Protein AF-A0AAN8F4Z7-F1 (afdb_monomer_lite)

Organism: Trichostrongylus colubriformis (NCBI:txid6319)

Secondary structure (DSSP, 8-state):
---HHHHHHHHHHHHGGGG--EETTEEPHHHHHHHHHHHHHHHHS--TTHHHHHHHHTTHHHHHTT-HHHHHHHHHHHHHHHHHHGGG--HHHHHHHHHHHHHHHHHTT-HHHHHHHHHHHHT-

Structure (mmCIF, N/CA/C/O backbone):
data_AF-A0AAN8F4Z7-F1
#
_entry.id   AF-A0AAN8F4Z7-F1
#
loop_
_atom_site.group_PDB
_atom_site.id
_atom_site.type_symbol
_atom_site.label_atom_id
_atom_site.label_alt_id
_atom_site.label_comp_id
_atom_site.label_asym_id
_atom_site.label_entity_id
_atom_site.label_seq_id
_atom_site.pdbx_PDB_ins_code
_atom_site.Cartn_x
_atom_site.Cartn_y
_atom_site.Cartn_z
_atom_site.occupancy
_atom_site.B_iso_or_equiv
_atom_site.auth_seq_id
_atom_site.auth_comp_id
_atom_site.auth_asym_id
_atom_site.auth_atom_id
_atom_site.pdbx_PDB_model_num
ATOM 1 N N . MET A 1 1 ? -4.106 15.638 26.401 1.00 36.09 1 MET A N 1
ATOM 2 C CA . MET A 1 1 ? -5.431 16.279 26.232 1.00 36.09 1 MET A CA 1
ATOM 3 C C . MET A 1 1 ? -5.769 16.314 24.749 1.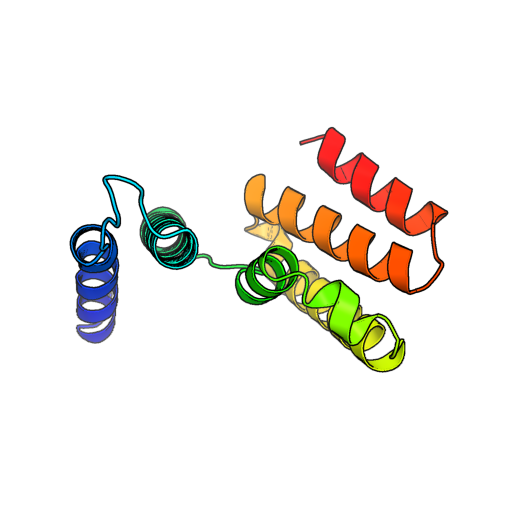00 36.09 1 MET A C 1
ATOM 5 O O . MET A 1 1 ? -5.044 16.948 23.995 1.00 36.09 1 MET A O 1
ATOM 9 N N . PHE A 1 2 ? -6.798 15.584 24.311 1.00 42.59 2 PHE A N 1
ATOM 10 C CA . PHE A 1 2 ? -7.246 15.587 22.911 1.00 42.59 2 PHE A CA 1
ATOM 11 C C . PHE A 1 2 ? -8.169 16.792 22.657 1.00 42.59 2 PHE A C 1
ATOM 13 O O . PHE A 1 2 ? -9.075 17.052 23.445 1.00 42.59 2 PHE A O 1
ATOM 20 N N . THR A 1 3 ? -7.923 17.547 21.583 1.00 55.78 3 THR A N 1
ATOM 21 C CA . THR A 1 3 ? -8.639 18.793 21.243 1.00 55.78 3 THR A CA 1
ATOM 22 C C . THR A 1 3 ? -10.014 18.530 20.610 1.00 55.78 3 THR A C 1
ATOM 24 O O . THR A 1 3 ? -10.237 17.475 20.017 1.00 55.78 3 THR A O 1
ATOM 27 N N . SER A 1 4 ? -10.924 19.516 20.652 1.00 57.62 4 SER A N 1
ATOM 28 C CA . SER A 1 4 ? -12.248 19.488 19.984 1.00 57.62 4 SER A CA 1
ATOM 29 C C . SER A 1 4 ? -12.180 19.077 18.495 1.00 57.62 4 SER A C 1
ATOM 31 O O . SER A 1 4 ? -13.005 18.310 18.000 1.00 57.62 4 SER A O 1
ATOM 33 N N . SER A 1 5 ? -11.112 19.471 17.791 1.00 63.47 5 SER A N 1
ATOM 34 C CA . SER A 1 5 ? -10.854 19.086 16.392 1.00 63.47 5 SER A CA 1
ATOM 35 C C . SER A 1 5 ? -10.634 17.573 16.198 1.00 63.47 5 SER A C 1
ATOM 37 O O . SER A 1 5 ? -11.051 17.003 15.187 1.00 63.47 5 SER A O 1
ATOM 39 N N . SER A 1 6 ? -10.039 16.889 17.183 1.00 60.25 6 SER A N 1
ATOM 40 C CA . SER A 1 6 ? -9.820 15.434 17.127 1.00 60.25 6 SER A CA 1
ATOM 41 C C . SER A 1 6 ? -11.137 14.659 17.232 1.00 60.25 6 SER A C 1
ATOM 43 O O . SER A 1 6 ? -11.326 13.665 16.531 1.00 60.25 6 SER A O 1
ATOM 45 N N . TRP A 1 7 ? -12.085 15.154 18.034 1.00 57.88 7 TRP A N 1
ATOM 46 C CA . TRP A 1 7 ? -13.418 14.562 18.171 1.00 57.88 7 TRP A CA 1
ATOM 47 C C . TRP A 1 7 ? -14.230 14.654 16.881 1.00 57.88 7 TRP A C 1
ATOM 49 O O . TRP A 1 7 ? -14.804 13.655 16.451 1.00 57.88 7 TRP A O 1
ATOM 59 N N . ASN A 1 8 ? -14.204 15.807 16.210 1.00 64.44 8 ASN A N 1
ATOM 60 C CA . ASN A 1 8 ? -14.901 15.988 14.934 1.00 64.44 8 ASN A CA 1
ATOM 61 C C . ASN A 1 8 ? -14.356 15.063 13.836 1.00 64.44 8 ASN A C 1
ATOM 63 O O . ASN A 1 8 ? -15.134 14.479 13.083 1.00 64.44 8 ASN A O 1
ATOM 67 N N . LYS A 1 9 ? -13.033 14.847 13.780 1.00 62.03 9 LYS A N 1
ATOM 68 C CA . LYS A 1 9 ? -12.435 13.866 12.858 1.00 62.03 9 LYS A CA 1
ATOM 69 C C . LYS A 1 9 ? -12.937 12.449 13.143 1.00 62.03 9 LYS A C 1
ATOM 71 O O . LYS A 1 9 ? -13.407 11.779 12.229 1.00 62.03 9 LYS A O 1
ATOM 76 N N . ILE A 1 10 ? -12.901 12.010 14.403 1.00 63.72 10 ILE A N 1
ATOM 77 C CA . ILE A 1 10 ? -13.357 10.669 14.813 1.00 63.72 10 ILE A CA 1
ATOM 78 C C . ILE A 1 10 ? -14.848 10.461 14.501 1.00 63.72 10 ILE A C 1
ATOM 80 O O . ILE A 1 10 ? -15.226 9.421 13.959 1.00 63.72 10 ILE A O 1
ATOM 84 N N . LEU A 1 11 ? -15.691 11.453 14.804 1.00 63.22 11 LEU A N 1
ATOM 85 C CA . LEU A 1 11 ? -17.129 11.421 14.519 1.00 63.22 11 LEU A CA 1
ATOM 86 C C . LEU A 1 11 ? -17.413 11.314 13.017 1.00 63.22 11 LEU A C 1
ATOM 88 O O . LEU A 1 11 ? -18.320 10.585 12.621 1.00 63.22 11 LEU A O 1
ATOM 92 N N . ASN A 1 12 ? -16.620 11.985 12.179 1.00 74.75 12 ASN A N 1
ATOM 93 C CA . ASN A 1 12 ? -16.774 11.926 10.728 1.00 74.75 12 ASN A CA 1
ATOM 94 C C . ASN A 1 12 ? -16.372 10.561 10.156 1.00 74.75 12 ASN A C 1
ATOM 96 O O . ASN A 1 12 ? -17.105 10.024 9.329 1.00 74.75 12 ASN A O 1
ATOM 100 N N . PHE A 1 13 ? -15.284 9.944 10.635 1.00 78.88 13 PHE A N 1
ATOM 101 C CA . PHE A 1 13 ? -14.880 8.615 10.155 1.00 78.88 13 PHE A CA 1
ATOM 102 C C . PHE A 1 13 ? -15.906 7.523 10.483 1.00 78.88 13 PHE A C 1
ATOM 104 O O . PHE A 1 13 ? -16.139 6.643 9.658 1.00 78.88 13 PHE A O 1
ATOM 111 N N . ARG A 1 14 ? -16.577 7.601 11.641 1.00 80.19 14 ARG A N 1
ATOM 112 C CA . ARG A 1 14 ? -17.630 6.638 12.022 1.00 80.19 14 ARG A CA 1
ATOM 113 C C . ARG A 1 14 ? -18.859 6.690 11.111 1.00 80.19 14 ARG A C 1
ATOM 115 O O . ARG A 1 14 ? -19.542 5.684 10.964 1.00 80.19 14 ARG A O 1
ATOM 122 N N . LYS A 1 15 ? -19.137 7.838 10.486 1.00 86.69 15 LYS A N 1
ATOM 123 C CA . LYS A 1 15 ? -20.280 8.002 9.572 1.00 86.69 15 LYS A CA 1
ATOM 124 C C . LYS A 1 15 ? -20.049 7.356 8.206 1.00 86.69 15 LYS A C 1
ATOM 126 O O . LYS A 1 15 ? -21.021 7.026 7.537 1.00 86.69 15 LYS A O 1
ATOM 131 N N . ILE A 1 16 ? -18.792 7.153 7.802 1.00 84.44 16 ILE A N 1
ATOM 132 C CA . ILE A 1 16 ? -18.437 6.703 6.445 1.00 84.44 16 ILE A CA 1
ATOM 133 C C . ILE A 1 16 ? -19.095 5.365 6.097 1.00 84.44 16 ILE A C 1
ATOM 135 O O . ILE A 1 16 ? -19.543 5.187 4.968 1.00 84.44 16 ILE A O 1
ATOM 139 N N . ASP A 1 17 ? -19.220 4.442 7.053 1.00 82.50 17 ASP A N 1
ATOM 140 C CA . ASP A 1 17 ? -19.832 3.140 6.774 1.00 82.50 17 ASP A CA 1
ATOM 141 C C . ASP A 1 17 ? -21.326 3.232 6.416 1.00 82.50 17 ASP A C 1
ATOM 143 O O . ASP A 1 17 ? -21.799 2.473 5.565 1.00 82.50 17 ASP A O 1
ATOM 147 N N . GLY A 1 18 ? -22.035 4.194 7.020 1.00 83.06 18 GLY A N 1
ATOM 148 C CA . GLY A 1 18 ? -23.455 4.463 6.784 1.00 83.06 18 GLY A CA 1
ATOM 149 C C . GLY A 1 18 ? -23.741 5.294 5.530 1.00 83.06 18 GLY A C 1
ATOM 150 O O . GLY A 1 18 ? -24.889 5.371 5.111 1.00 83.06 18 GLY A O 1
ATOM 151 N N . LEU A 1 19 ? -22.715 5.890 4.913 1.00 85.06 19 LEU A N 1
ATOM 152 C CA . LEU A 1 19 ? -22.847 6.644 3.659 1.00 85.06 19 LEU A CA 1
ATOM 153 C C . LEU A 1 19 ? -22.725 5.759 2.409 1.00 85.06 19 LEU A C 1
ATOM 155 O O . LEU A 1 19 ? -22.982 6.231 1.302 1.00 85.06 19 LEU A O 1
ATOM 159 N N . ARG A 1 20 ? -22.343 4.485 2.575 1.00 84.38 20 ARG A N 1
ATOM 160 C CA . ARG A 1 20 ? -22.140 3.557 1.459 1.00 84.38 20 ARG A CA 1
ATOM 161 C C . ARG A 1 20 ? -23.436 3.297 0.703 1.00 84.38 20 ARG A C 1
ATOM 163 O O . ARG A 1 20 ? -24.415 2.811 1.269 1.00 84.38 20 ARG A O 1
ATOM 170 N N . GLN A 1 21 ? -23.390 3.516 -0.597 1.00 86.69 21 GLN A N 1
ATOM 171 C CA . GLN A 1 21 ? -24.418 3.130 -1.535 1.00 86.69 21 GLN A CA 1
ATOM 172 C C . GLN A 1 21 ? -24.256 1.659 -1.929 1.00 86.69 21 GLN A C 1
ATOM 174 O O . GLN A 1 21 ? -23.167 1.068 -1.941 1.00 86.69 21 GLN A O 1
ATOM 179 N N . ARG A 1 22 ? -25.388 1.033 -2.249 1.00 85.88 22 ARG A N 1
ATOM 180 C CA . ARG A 1 22 ? -25.430 -0.314 -2.813 1.00 85.88 22 ARG A CA 1
ATOM 181 C C . ARG A 1 22 ? -26.123 -0.253 -4.161 1.00 85.88 22 ARG A C 1
ATOM 183 O O . ARG A 1 22 ? -27.252 0.213 -4.250 1.00 85.88 22 ARG A O 1
ATOM 190 N N . LEU A 1 23 ? -25.466 -0.779 -5.185 1.00 85.38 23 LEU A N 1
ATOM 191 C CA . LEU A 1 23 ? -26.044 -0.948 -6.514 1.00 85.38 23 LEU A CA 1
ATOM 192 C C . LEU A 1 23 ? -26.360 -2.431 -6.695 1.00 85.38 23 LEU A C 1
ATOM 194 O O . LEU A 1 23 ? -25.474 -3.275 -6.557 1.00 85.38 23 LEU A O 1
ATOM 198 N N . ALA A 1 24 ? -27.636 -2.758 -6.921 1.00 88.56 24 ALA A N 1
ATOM 199 C CA . ALA A 1 24 ? -28.126 -4.141 -6.985 1.00 88.56 24 ALA A CA 1
ATOM 200 C C . ALA A 1 24 ? -27.680 -5.007 -5.780 1.00 88.56 24 ALA A C 1
ATOM 202 O O . ALA A 1 24 ? -27.257 -6.152 -5.926 1.00 88.56 24 ALA A O 1
ATOM 203 N N . GLY A 1 25 ? -27.694 -4.427 -4.573 1.00 86.62 25 GLY A N 1
ATOM 204 C CA . GLY A 1 25 ? -27.284 -5.104 -3.336 1.00 86.62 25 GLY A CA 1
ATOM 205 C C . GLY A 1 25 ? -25.769 -5.251 -3.135 1.00 86.62 25 GLY A C 1
ATOM 206 O O . GLY A 1 25 ? -25.342 -5.635 -2.045 1.00 86.62 25 GLY A O 1
ATOM 207 N N . LYS A 1 26 ? -24.941 -4.895 -4.125 1.00 85.69 26 LYS A N 1
ATOM 208 C CA . LYS A 1 26 ? -23.476 -4.929 -4.030 1.00 85.69 26 LYS A CA 1
ATOM 209 C C . LYS A 1 26 ? -22.932 -3.565 -3.612 1.00 85.69 26 LYS A C 1
ATOM 211 O O . LYS A 1 26 ? -23.365 -2.530 -4.110 1.00 85.69 26 LYS A O 1
ATOM 216 N N . SER A 1 27 ? -21.968 -3.560 -2.693 1.00 81.62 27 SER A N 1
ATOM 217 C CA . SER A 1 27 ? -21.242 -2.338 -2.331 1.00 81.62 27 SER A CA 1
ATOM 218 C C . SER A 1 27 ? -20.329 -1.892 -3.465 1.00 81.62 27 SER A C 1
ATOM 220 O O . SER A 1 27 ? -19.641 -2.717 -4.069 1.00 81.62 27 SER A O 1
ATOM 222 N N . ILE A 1 28 ? -20.263 -0.582 -3.685 1.00 87.94 28 ILE A N 1
ATOM 223 C CA . ILE A 1 28 ? -19.312 0.014 -4.621 1.00 87.94 28 ILE A CA 1
ATOM 224 C C . ILE A 1 28 ? -17.887 -0.199 -4.071 1.00 87.94 28 ILE A C 1
ATOM 226 O O . ILE A 1 28 ? -17.634 0.115 -2.902 1.00 87.94 28 ILE A O 1
ATOM 230 N N . PRO A 1 29 ? -16.938 -0.740 -4.863 1.00 85.31 29 PRO A N 1
ATOM 231 C CA . PRO A 1 29 ? -15.598 -1.075 -4.373 1.00 85.31 29 PRO A CA 1
ATOM 232 C C . PRO A 1 29 ? -14.848 0.109 -3.753 1.00 85.31 29 PRO A C 1
ATOM 234 O O . PRO A 1 29 ? -14.227 -0.047 -2.703 1.00 85.31 29 PRO A O 1
ATOM 237 N N . PHE A 1 30 ? -14.968 1.296 -4.355 1.00 86.56 30 PHE A N 1
ATOM 238 C CA . PHE A 1 30 ? -14.348 2.529 -3.865 1.00 86.56 30 PHE A CA 1
ATOM 239 C C . PHE A 1 30 ? -14.858 2.917 -2.471 1.00 86.56 30 PHE A C 1
ATOM 241 O O . PHE A 1 30 ? -14.084 3.142 -1.545 1.00 86.56 30 PHE A O 1
ATOM 248 N N . GLU A 1 31 ? -16.173 2.900 -2.274 1.00 88.50 31 GLU A N 1
ATOM 249 C CA . GLU A 1 31 ? -16.771 3.237 -0.983 1.00 88.50 31 GLU A CA 1
ATOM 250 C C . GLU A 1 31 ? -16.456 2.184 0.086 1.00 88.50 31 GLU A C 1
ATOM 252 O O . GLU A 1 31 ? -16.230 2.506 1.256 1.00 88.50 31 GLU A O 1
ATOM 257 N N . LYS A 1 32 ? -16.374 0.909 -0.317 1.00 88.25 32 LYS A N 1
ATOM 258 C CA . LYS A 1 32 ? -15.910 -0.169 0.561 1.00 88.25 32 LYS A CA 1
ATOM 259 C C . LYS A 1 32 ? -14.456 0.057 0.982 1.00 88.25 32 LYS A C 1
ATOM 261 O O . LYS A 1 32 ? -14.141 -0.149 2.154 1.00 88.25 32 LYS A O 1
ATOM 266 N N . TYR A 1 33 ? -13.590 0.498 0.071 1.00 90.75 33 TYR A N 1
ATOM 267 C CA . TYR A 1 33 ? -12.209 0.866 0.382 1.00 90.75 33 TYR A CA 1
ATOM 268 C C . TYR A 1 33 ? -12.146 2.030 1.383 1.00 90.75 33 TYR A C 1
ATOM 270 O O . TYR A 1 33 ? -11.507 1.897 2.430 1.00 90.75 33 TYR A O 1
ATOM 278 N N . CYS A 1 34 ? -12.883 3.119 1.138 1.00 90.38 34 CYS A N 1
ATOM 279 C CA . CYS A 1 34 ? -12.952 4.267 2.048 1.00 90.38 34 CYS A CA 1
ATOM 280 C C . CYS A 1 34 ? -13.436 3.875 3.451 1.00 90.38 34 CYS A C 1
ATOM 282 O O . CYS A 1 34 ? -12.819 4.275 4.437 1.00 90.38 34 CYS A O 1
ATOM 284 N N . SER A 1 35 ? -14.482 3.046 3.556 1.00 90.88 35 SER A N 1
ATOM 285 C CA . SER A 1 35 ? -14.954 2.529 4.851 1.00 90.88 35 SER A CA 1
ATOM 286 C C . SER A 1 35 ? -13.874 1.698 5.560 1.00 90.88 35 SER A C 1
ATOM 288 O O . SER A 1 35 ? -13.585 1.925 6.737 1.00 90.88 35 SER A O 1
ATOM 290 N N . ARG A 1 36 ? -13.186 0.792 4.849 1.00 91.12 36 ARG A N 1
ATOM 291 C CA . ARG A 1 36 ? -12.088 -0.000 5.437 1.00 91.12 36 ARG A CA 1
ATOM 292 C C . ARG A 1 36 ? -10.954 0.884 5.956 1.00 91.12 36 ARG A C 1
ATOM 294 O O . ARG A 1 36 ? -10.451 0.634 7.051 1.00 91.12 36 ARG A O 1
ATOM 301 N N . LYS A 1 37 ? -10.572 1.926 5.213 1.00 92.06 37 LYS A N 1
ATOM 302 C CA . LYS A 1 37 ? -9.538 2.877 5.645 1.00 92.06 37 LYS A CA 1
ATOM 303 C C . LYS A 1 37 ? -9.988 3.733 6.823 1.00 92.06 37 LYS A C 1
ATOM 305 O O . LYS A 1 37 ? -9.226 3.877 7.773 1.00 92.06 37 LYS A O 1
ATOM 310 N N . ALA A 1 38 ? -11.229 4.208 6.832 1.00 91.75 38 ALA A N 1
ATOM 311 C CA . ALA A 1 38 ? -11.802 4.911 7.976 1.00 91.75 38 ALA A CA 1
ATOM 312 C C . ALA A 1 38 ? -11.745 4.062 9.256 1.00 91.75 38 ALA A C 1
ATOM 314 O O . ALA A 1 38 ? -11.253 4.520 10.287 1.00 91.75 38 ALA A O 1
ATOM 315 N N . ASN A 1 39 ? -12.162 2.797 9.166 1.00 91.25 39 ASN A N 1
ATOM 316 C CA . ASN A 1 39 ? -12.122 1.859 10.287 1.00 91.25 39 ASN A CA 1
ATOM 317 C C . ASN A 1 39 ? -10.686 1.560 10.742 1.00 91.25 39 ASN A C 1
ATOM 319 O O . ASN A 1 39 ? -10.415 1.568 11.943 1.00 91.25 39 ASN A O 1
ATOM 323 N N . ARG A 1 40 ? -9.745 1.372 9.803 1.00 91.06 40 ARG A N 1
ATOM 324 C CA . ARG A 1 40 ? -8.315 1.219 10.123 1.00 91.06 40 ARG A CA 1
ATOM 325 C C . ARG A 1 40 ? -7.781 2.439 10.866 1.00 91.06 40 ARG A C 1
ATOM 327 O O . ARG A 1 40 ? -7.119 2.280 11.887 1.00 91.06 40 ARG A O 1
ATOM 334 N N . PHE A 1 41 ? -8.097 3.645 10.399 1.00 90.50 41 PHE A N 1
ATOM 335 C CA . PHE A 1 41 ? -7.656 4.868 11.056 1.00 90.50 41 PHE A CA 1
ATOM 336 C C . PHE A 1 41 ? -8.239 4.986 12.466 1.00 90.50 41 PHE A C 1
ATOM 338 O O . PHE A 1 41 ? -7.502 5.274 13.400 1.00 90.50 41 PHE A O 1
ATOM 345 N N . LEU A 1 42 ? -9.524 4.681 12.659 1.00 89.62 42 LEU A N 1
ATOM 346 C CA . LEU A 1 42 ? -10.132 4.667 13.991 1.00 89.62 42 LEU A CA 1
ATOM 347 C C . LEU A 1 42 ? -9.440 3.675 14.939 1.00 89.62 42 LEU A C 1
ATOM 349 O O . LEU A 1 42 ? -9.197 4.023 16.092 1.00 89.62 42 LEU A O 1
ATOM 353 N N . ALA A 1 43 ? -9.092 2.481 14.452 1.00 88.56 43 ALA A N 1
ATOM 354 C CA . ALA A 1 43 ? -8.504 1.415 15.263 1.00 88.56 43 ALA A CA 1
ATOM 355 C C . ALA A 1 43 ? -6.998 1.579 15.531 1.00 88.56 43 ALA A C 1
ATOM 357 O O . ALA A 1 43 ? -6.526 1.240 16.614 1.00 88.56 43 ALA A O 1
ATOM 358 N N . LYS A 1 44 ? -6.231 2.051 14.544 1.00 87.12 44 LYS A N 1
ATOM 359 C CA . LYS A 1 44 ? -4.757 2.035 14.557 1.00 87.12 44 LYS A CA 1
ATOM 360 C C . LYS A 1 44 ? -4.120 3.418 14.400 1.00 87.12 44 LYS A C 1
ATOM 362 O O . LYS A 1 44 ? -2.914 3.545 14.561 1.00 87.12 44 LYS A O 1
ATOM 367 N N . GLN A 1 45 ? -4.908 4.449 14.077 1.00 86.25 45 GLN A N 1
ATOM 368 C CA . GLN A 1 45 ? -4.453 5.830 13.838 1.00 86.25 45 GLN A CA 1
ATOM 369 C C . GLN A 1 45 ? -3.362 5.945 12.755 1.00 86.25 45 GLN A C 1
ATOM 371 O O . GLN A 1 45 ? -2.571 6.886 12.744 1.00 86.25 45 GLN A O 1
ATOM 376 N N . THR A 1 46 ? -3.339 4.997 11.812 1.00 84.75 46 THR A N 1
ATOM 377 C CA . THR A 1 46 ? -2.407 4.955 10.679 1.00 84.75 46 THR A CA 1
ATOM 378 C C . THR A 1 46 ? -3.148 4.677 9.372 1.00 84.75 46 THR A C 1
ATOM 380 O O . THR A 1 46 ? -4.135 3.941 9.329 1.00 84.75 46 THR A O 1
ATOM 383 N N . LEU A 1 47 ? -2.660 5.300 8.300 1.00 91.12 47 LEU A N 1
ATOM 384 C CA . LEU A 1 47 ? -3.087 5.117 6.910 1.00 91.12 47 LEU A CA 1
ATOM 385 C C . LEU A 1 47 ? -1.857 5.035 5.997 1.00 91.12 47 LEU A C 1
ATOM 387 O O . LEU A 1 47 ? -1.863 5.564 4.884 1.00 91.12 47 LEU A O 1
ATOM 391 N N . MET A 1 48 ? -0.771 4.435 6.499 1.00 92.69 48 MET A N 1
ATOM 392 C CA 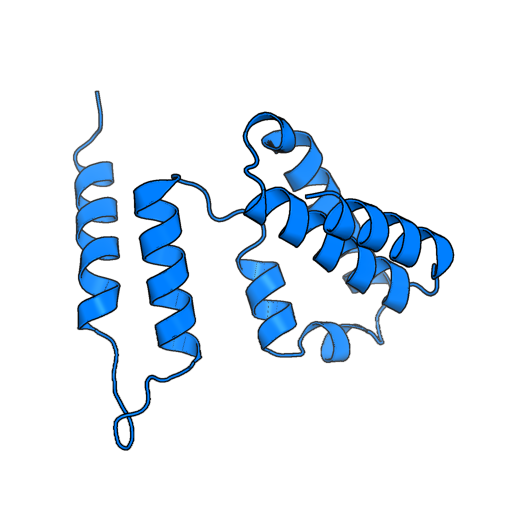. MET A 1 48 ? 0.465 4.287 5.734 1.00 92.69 48 MET A CA 1
ATOM 393 C C . MET A 1 48 ? 0.173 3.657 4.370 1.00 92.69 48 MET A C 1
ATOM 395 O O . MET A 1 48 ? -0.610 2.717 4.253 1.00 92.69 48 MET A O 1
ATOM 399 N N . PHE A 1 49 ? 0.751 4.265 3.334 1.00 96.44 49 PHE A N 1
ATOM 400 C CA . PHE A 1 49 ? 0.653 3.836 1.938 1.00 96.44 49 PHE A CA 1
ATOM 401 C C . PHE A 1 49 ? -0.761 3.761 1.337 1.00 96.44 49 PHE A C 1
ATOM 403 O O . PHE A 1 49 ? -0.905 3.294 0.213 1.00 96.44 49 PHE A O 1
ATOM 410 N N . ALA A 1 50 ? -1.801 4.280 2.004 1.00 95.06 50 ALA A N 1
ATOM 411 C CA . ALA A 1 50 ? -3.179 4.203 1.501 1.00 95.06 50 ALA A CA 1
ATOM 412 C C . ALA A 1 50 ? -3.361 4.837 0.105 1.00 95.06 50 ALA A C 1
ATOM 414 O O . ALA A 1 50 ? -4.193 4.389 -0.678 1.00 95.06 50 ALA A O 1
ATOM 415 N N . HIS A 1 51 ? -2.581 5.864 -0.235 1.00 94.00 51 HIS A N 1
ATOM 416 C CA . HIS A 1 51 ? -2.636 6.492 -1.558 1.00 94.00 51 HIS A CA 1
ATOM 417 C C . HIS A 1 51 ? -2.032 5.587 -2.643 1.00 94.00 51 HIS A C 1
ATOM 419 O O . HIS A 1 51 ? -2.608 5.457 -3.717 1.00 94.00 51 HIS A O 1
ATOM 425 N N . TYR A 1 52 ? -0.929 4.894 -2.345 1.00 97.38 52 TYR A N 1
ATOM 426 C CA . TYR A 1 52 ? -0.300 3.951 -3.274 1.00 97.38 52 TYR A CA 1
ATOM 427 C C . TYR A 1 52 ? -1.058 2.629 -3.384 1.00 97.38 52 TYR A C 1
ATOM 429 O O . TYR A 1 52 ? -1.144 2.063 -4.467 1.00 97.38 52 TYR A O 1
ATOM 437 N N . GLU A 1 53 ? -1.675 2.158 -2.300 1.00 96.12 53 GLU A N 1
ATOM 438 C CA . GLU A 1 53 ? -2.615 1.035 -2.367 1.00 96.12 53 GLU A CA 1
ATOM 439 C C . GLU A 1 53 ? -3.798 1.372 -3.274 1.00 96.12 53 GLU A C 1
ATOM 441 O O . GLU A 1 53 ? -4.205 0.553 -4.094 1.00 96.12 53 GLU A O 1
ATOM 446 N N . PHE A 1 54 ? -4.320 2.597 -3.166 1.00 94.00 54 PHE A N 1
ATOM 447 C CA . PHE A 1 54 ? -5.388 3.059 -4.040 1.00 94.00 54 PHE A CA 1
ATOM 448 C C . PHE A 1 54 ? -4.928 3.167 -5.500 1.00 94.00 54 PHE A C 1
ATOM 450 O O . PHE A 1 54 ? -5.635 2.721 -6.403 1.00 94.00 54 PHE A O 1
ATOM 457 N N . LEU A 1 55 ? -3.719 3.691 -5.729 1.00 95.00 55 LEU A N 1
ATOM 458 C CA . LEU A 1 55 ? -3.098 3.731 -7.051 1.00 95.00 55 LEU A CA 1
ATOM 459 C C . LEU A 1 55 ? -2.990 2.325 -7.653 1.00 95.00 55 LEU A C 1
ATOM 461 O O . LEU A 1 55 ? -3.353 2.128 -8.808 1.00 95.00 55 LEU A O 1
ATOM 465 N N . TYR A 1 56 ? -2.547 1.340 -6.868 1.00 95.44 56 TYR A N 1
ATOM 466 C CA . TYR A 1 56 ? -2.474 -0.055 -7.298 1.00 95.44 56 TYR A CA 1
ATOM 467 C C . TYR A 1 56 ? -3.853 -0.638 -7.610 1.00 95.44 56 TYR A C 1
ATOM 469 O O . TYR A 1 56 ? -4.047 -1.212 -8.678 1.00 95.44 56 TYR A O 1
ATOM 477 N N . PHE A 1 57 ? -4.832 -0.427 -6.727 1.00 92.69 57 PHE A N 1
ATOM 478 C CA . PHE A 1 57 ? -6.211 -0.875 -6.925 1.00 92.69 57 PHE A CA 1
ATOM 479 C C . PHE A 1 57 ? -6.828 -0.350 -8.234 1.00 92.69 57 PHE A C 1
ATOM 481 O O . PHE A 1 57 ? -7.638 -1.039 -8.849 1.00 92.69 57 PHE A O 1
ATOM 488 N N . TRP A 1 58 ? -6.431 0.848 -8.675 1.00 90.38 58 TRP A N 1
ATOM 489 C CA . TRP A 1 58 ? -6.908 1.466 -9.914 1.00 90.38 58 TRP A CA 1
ATOM 490 C C . TRP A 1 58 ? -6.038 1.167 -11.151 1.00 90.38 58 TRP A C 1
ATOM 492 O O . TRP A 1 58 ? -6.190 1.821 -12.181 1.00 90.38 58 TRP A O 1
ATOM 502 N N . ASN A 1 59 ? -5.105 0.210 -11.074 1.00 93.25 59 ASN A N 1
ATOM 503 C CA . ASN A 1 59 ? -4.097 -0.055 -12.116 1.00 93.25 59 ASN A CA 1
ATOM 504 C C . ASN A 1 59 ? -3.253 1.183 -12.485 1.00 93.25 59 ASN A C 1
ATOM 506 O O . ASN A 1 59 ? -2.689 1.281 -13.572 1.00 93.25 59 ASN A O 1
ATOM 510 N N . GLY A 1 60 ? -3.138 2.157 -11.581 1.00 95.62 60 GLY A N 1
ATOM 511 C CA . GLY A 1 60 ? -2.405 3.395 -11.829 1.00 95.62 60 GLY A CA 1
ATOM 512 C C . GLY A 1 60 ? -0.901 3.179 -11.999 1.00 95.62 60 GLY A C 1
ATOM 513 O O . GLY A 1 60 ? -0.258 3.947 -12.707 1.00 95.62 60 GLY A O 1
ATOM 514 N N . PHE A 1 61 ? -0.347 2.105 -11.425 1.00 96.00 61 PHE A N 1
ATOM 515 C CA . PHE A 1 61 ? 1.043 1.711 -11.667 1.00 96.00 61 PHE A CA 1
ATOM 516 C C . PHE A 1 61 ? 1.304 1.355 -13.134 1.00 96.00 61 PHE A C 1
ATOM 518 O O . PHE A 1 61 ? 2.360 1.716 -13.641 1.00 96.00 61 PHE A O 1
ATOM 525 N N . ASP A 1 62 ? 0.348 0.734 -13.832 1.00 94.00 62 ASP A N 1
ATOM 526 C CA . ASP A 1 62 ? 0.491 0.428 -15.261 1.00 94.00 62 ASP A CA 1
ATOM 527 C C . ASP A 1 62 ? 0.448 1.705 -16.108 1.00 94.00 62 ASP A C 1
ATOM 529 O O . ASP A 1 62 ? 1.165 1.820 -17.100 1.00 94.00 62 ASP A O 1
ATOM 533 N N . MET A 1 63 ? -0.328 2.709 -15.680 1.00 94.94 63 MET A N 1
ATOM 534 C CA . MET A 1 63 ? -0.390 4.012 -16.354 1.00 94.94 63 MET A CA 1
ATOM 535 C C . MET A 1 63 ? 0.933 4.780 -16.254 1.00 94.94 63 MET A C 1
ATOM 537 O O . MET A 1 63 ? 1.338 5.431 -17.215 1.00 94.94 63 MET A O 1
ATOM 541 N N . VAL A 1 64 ? 1.615 4.713 -15.105 1.00 95.19 64 VAL A N 1
ATOM 542 C CA . VAL A 1 64 ? 2.901 5.405 -14.900 1.00 95.19 64 VAL A CA 1
ATOM 543 C C . VAL A 1 64 ? 4.114 4.553 -15.273 1.00 95.19 64 VAL A C 1
ATOM 545 O O . VAL A 1 64 ? 5.225 5.077 -15.303 1.00 95.19 64 VAL A O 1
ATOM 548 N N . ALA A 1 65 ? 3.927 3.269 -15.593 1.00 94.69 65 ALA A N 1
ATOM 549 C CA . ALA A 1 65 ? 5.020 2.327 -15.834 1.00 94.69 65 ALA A CA 1
ATOM 550 C C . ALA A 1 65 ? 5.952 2.742 -16.981 1.00 94.69 65 ALA A C 1
ATOM 552 O O . ALA A 1 65 ? 7.141 2.438 -16.942 1.00 94.69 65 ALA A O 1
ATOM 553 N N . ALA A 1 66 ? 5.433 3.468 -17.976 1.00 94.25 66 ALA A N 1
ATOM 554 C CA . ALA A 1 66 ? 6.226 3.976 -19.094 1.00 94.25 66 ALA A CA 1
ATOM 555 C C . ALA A 1 66 ? 7.242 5.060 -18.683 1.00 94.25 66 ALA A C 1
ATOM 557 O O . ALA A 1 66 ? 8.198 5.309 -19.414 1.00 94.25 66 ALA A O 1
ATOM 558 N N . ASN A 1 67 ? 7.051 5.710 -17.530 1.00 96.19 67 ASN A N 1
ATOM 559 C CA . ASN A 1 67 ? 7.950 6.738 -17.022 1.00 96.19 67 ASN A CA 1
ATOM 560 C C . ASN A 1 67 ? 8.670 6.242 -15.761 1.00 96.19 67 ASN A C 1
ATOM 562 O O . ASN A 1 67 ? 8.180 6.368 -14.636 1.00 96.19 67 ASN A O 1
ATOM 566 N N . SER A 1 68 ? 9.880 5.720 -15.957 1.00 95.25 68 SER A N 1
ATOM 567 C CA . SER A 1 68 ? 10.714 5.190 -14.877 1.00 95.25 68 SER A CA 1
ATOM 568 C C . SER A 1 68 ? 11.068 6.232 -13.811 1.00 95.25 68 SER A C 1
ATOM 570 O O . SER A 1 68 ? 11.198 5.860 -12.649 1.00 95.25 68 SER A O 1
ATOM 572 N N . GLN A 1 69 ? 11.157 7.526 -14.146 1.00 97.44 69 GLN A N 1
ATOM 573 C CA . GLN A 1 69 ? 11.435 8.576 -13.157 1.00 97.44 69 GLN A CA 1
ATOM 574 C C . GLN A 1 69 ? 10.284 8.741 -12.161 1.00 97.44 69 GLN A C 1
ATOM 576 O O . GLN A 1 69 ? 10.529 8.908 -10.968 1.00 97.44 69 GLN A O 1
ATOM 581 N N . ILE A 1 70 ? 9.032 8.649 -12.623 1.00 97.56 70 ILE A N 1
ATOM 582 C CA . ILE A 1 70 ? 7.863 8.705 -11.733 1.00 97.56 70 ILE A CA 1
ATOM 583 C C . ILE A 1 70 ? 7.877 7.504 -10.786 1.00 97.56 70 ILE A C 1
ATOM 585 O O . ILE A 1 70 ? 7.719 7.664 -9.578 1.00 97.56 70 ILE A O 1
ATOM 589 N N . VAL A 1 71 ? 8.104 6.303 -11.321 1.00 97.88 71 VAL A N 1
ATOM 590 C CA . VAL A 1 71 ? 8.134 5.069 -10.522 1.00 97.88 71 VAL A CA 1
ATOM 591 C C . VAL A 1 71 ? 9.287 5.084 -9.515 1.00 97.88 71 VAL A C 1
ATOM 593 O O . VAL A 1 71 ? 9.106 4.667 -8.372 1.00 97.88 71 VAL A O 1
ATOM 596 N N . GLN A 1 72 ? 10.447 5.611 -9.908 1.00 98.19 72 GLN A N 1
ATOM 597 C CA . GLN A 1 72 ? 11.587 5.811 -9.018 1.00 98.19 72 GLN A CA 1
ATOM 598 C C . GLN A 1 72 ? 11.241 6.780 -7.877 1.00 98.19 72 GLN A C 1
ATOM 600 O O . GLN A 1 72 ? 11.484 6.455 -6.718 1.00 98.19 72 GLN A O 1
ATOM 605 N N . GLY A 1 73 ? 10.587 7.907 -8.176 1.00 98.31 73 GLY A N 1
ATOM 606 C CA . GLY A 1 73 ? 10.125 8.846 -7.149 1.00 98.31 73 GLY A CA 1
ATOM 607 C C . GLY A 1 73 ? 9.113 8.225 -6.179 1.00 98.31 73 GLY A C 1
ATOM 608 O O . GLY A 1 73 ? 9.191 8.451 -4.973 1.00 98.31 73 GLY A O 1
ATOM 609 N N . ILE A 1 74 ? 8.206 7.375 -6.675 1.00 98.19 74 ILE A N 1
ATOM 610 C CA . ILE A 1 74 ? 7.282 6.607 -5.824 1.00 98.19 74 ILE A CA 1
ATOM 611 C C . ILE A 1 74 ? 8.059 5.657 -4.903 1.00 98.19 74 ILE A C 1
ATOM 613 O O . ILE A 1 74 ? 7.767 5.579 -3.710 1.00 98.19 74 ILE A O 1
ATOM 617 N N . LEU A 1 75 ? 9.050 4.933 -5.432 1.00 98.50 75 LEU A N 1
ATOM 618 C CA . LEU A 1 75 ? 9.870 4.012 -4.645 1.00 98.50 75 LEU A CA 1
ATOM 619 C C . LEU A 1 75 ? 10.650 4.741 -3.540 1.00 98.50 75 LEU A C 1
ATOM 621 O O . LEU A 1 75 ? 10.709 4.251 -2.410 1.00 98.50 75 LEU A O 1
ATOM 625 N N . GLU A 1 76 ? 11.217 5.904 -3.846 1.00 98.50 76 GLU A N 1
ATOM 626 C CA . GLU A 1 76 ? 11.935 6.744 -2.883 1.00 98.50 76 GLU A CA 1
ATOM 627 C C . GLU A 1 76 ? 11.007 7.259 -1.777 1.00 98.50 76 GLU A C 1
ATOM 629 O O . GLU A 1 76 ? 11.345 7.161 -0.595 1.00 98.50 76 GLU A O 1
ATOM 634 N N . ASP A 1 77 ? 9.803 7.723 -2.121 1.00 98.25 77 ASP A N 1
ATOM 635 C CA . ASP A 1 77 ? 8.809 8.164 -1.137 1.00 98.25 77 ASP A CA 1
ATOM 636 C C . ASP A 1 77 ? 8.325 7.002 -0.247 1.00 98.25 77 ASP A C 1
ATOM 638 O O . ASP A 1 77 ? 8.262 7.134 0.980 1.00 98.25 77 ASP A O 1
ATOM 642 N N . LEU A 1 78 ? 8.080 5.817 -0.829 1.00 98.12 78 LEU A N 1
ATOM 643 C CA . LEU A 1 78 ? 7.761 4.597 -0.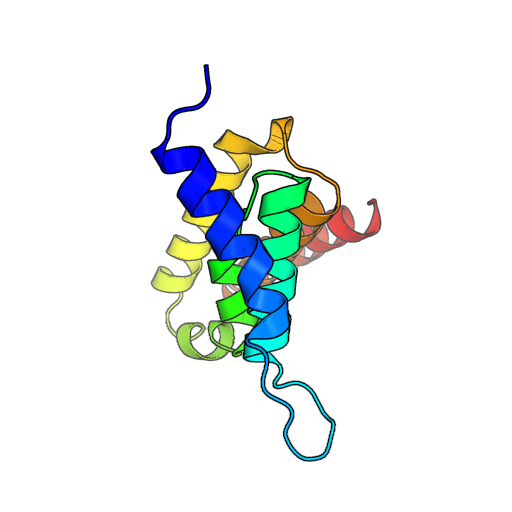075 1.00 98.12 78 LEU A CA 1
ATOM 644 C C . LEU A 1 78 ? 8.841 4.285 0.968 1.00 98.12 78 LEU A C 1
ATOM 646 O O . LEU A 1 78 ? 8.520 4.013 2.129 1.00 98.12 78 LEU A O 1
ATOM 650 N N . GLN A 1 79 ? 10.115 4.334 0.571 1.00 98.00 79 GLN A N 1
ATOM 651 C CA . GLN A 1 79 ? 11.250 4.086 1.461 1.00 98.00 79 GLN A CA 1
ATOM 652 C C . GLN A 1 79 ? 11.355 5.155 2.552 1.00 98.00 79 GLN A C 1
ATOM 654 O O . GLN A 1 79 ? 11.518 4.810 3.724 1.00 98.00 79 GLN A O 1
ATOM 659 N N . CYS A 1 80 ? 11.192 6.434 2.209 1.00 98.06 80 CYS A N 1
ATOM 660 C CA . CYS A 1 80 ? 11.203 7.535 3.174 1.00 98.06 80 CYS A CA 1
ATOM 661 C C . CYS A 1 80 ? 10.126 7.356 4.255 1.00 98.06 80 CYS A C 1
ATOM 663 O O . CYS A 1 80 ? 10.421 7.406 5.454 1.00 98.06 80 CYS A O 1
ATOM 665 N N . ILE A 1 81 ? 8.881 7.091 3.846 1.00 96.75 81 ILE A N 1
ATOM 666 C CA . ILE A 1 81 ? 7.762 6.849 4.768 1.00 96.75 81 ILE A CA 1
ATOM 667 C C . ILE A 1 81 ? 8.038 5.616 5.638 1.00 96.75 81 ILE A C 1
ATOM 669 O O . ILE A 1 81 ? 7.785 5.650 6.847 1.00 96.75 81 ILE A O 1
ATOM 673 N N . TRP A 1 82 ? 8.557 4.541 5.037 1.00 97.38 82 TRP A N 1
ATOM 674 C CA . TRP A 1 82 ? 8.892 3.310 5.745 1.00 97.38 82 TRP A CA 1
ATOM 675 C C . TRP A 1 82 ? 9.948 3.551 6.821 1.00 97.38 82 TRP A C 1
ATOM 677 O O . TRP A 1 82 ? 9.693 3.289 7.994 1.00 97.38 82 TRP A O 1
ATOM 687 N N . HIS A 1 83 ? 11.093 4.134 6.473 1.00 97.06 83 HIS A N 1
ATOM 688 C CA . HIS A 1 83 ? 12.168 4.403 7.428 1.00 97.06 83 HIS A CA 1
ATOM 689 C C . HIS A 1 83 ? 11.719 5.298 8.586 1.00 97.06 83 HIS A C 1
ATOM 691 O O . HIS A 1 83 ? 12.095 5.049 9.732 1.00 97.06 83 HIS A O 1
ATOM 697 N N . ALA A 1 84 ? 10.855 6.280 8.317 1.00 95.94 84 ALA A N 1
ATOM 698 C CA . ALA A 1 84 ? 10.335 7.176 9.343 1.00 95.94 84 ALA A CA 1
ATOM 699 C C . ALA A 1 84 ? 9.348 6.505 10.320 1.00 95.94 84 ALA A C 1
ATOM 701 O O . ALA A 1 84 ? 9.166 6.996 11.436 1.00 95.94 84 ALA A O 1
ATOM 702 N N . ARG A 1 85 ? 8.656 5.429 9.914 1.00 94.56 85 ARG A N 1
ATOM 703 C CA . ARG A 1 85 ? 7.489 4.901 10.656 1.00 94.56 85 ARG A CA 1
ATOM 704 C C . ARG A 1 85 ? 7.490 3.391 10.908 1.00 94.56 85 ARG A C 1
ATOM 706 O O . ARG A 1 85 ? 6.631 2.919 11.650 1.00 94.56 85 ARG A O 1
ATOM 713 N N . GLN A 1 86 ? 8.460 2.644 10.382 1.00 94.56 86 GLN A N 1
ATOM 714 C CA . GLN A 1 86 ? 8.536 1.178 10.471 1.00 94.56 86 GLN A CA 1
ATOM 715 C C . GLN A 1 86 ? 8.495 0.629 11.903 1.00 94.56 86 GLN A C 1
ATOM 717 O O . G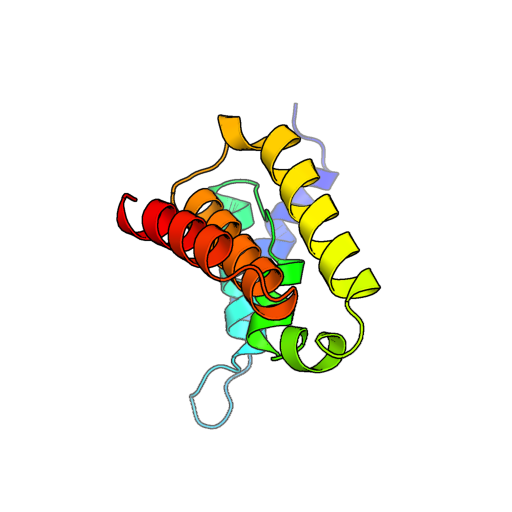LN A 1 86 ? 7.956 -0.450 12.133 1.00 94.56 86 GLN A O 1
ATOM 722 N N . SER A 1 87 ? 9.004 1.375 12.888 1.00 94.38 87 SER A N 1
ATOM 723 C CA . SER A 1 87 ? 8.979 0.962 14.298 1.00 94.38 87 SER A CA 1
ATOM 724 C C . SER A 1 87 ? 7.563 0.841 14.868 1.00 94.38 87 SER A C 1
ATOM 726 O O . SER A 1 87 ? 7.355 0.117 15.838 1.00 94.38 87 SER A O 1
ATOM 728 N N . LYS A 1 88 ? 6.585 1.524 14.260 1.00 91.75 88 LYS A N 1
ATOM 729 C CA . LYS A 1 88 ? 5.167 1.504 14.646 1.00 91.75 88 LYS A CA 1
ATOM 730 C C . LYS A 1 88 ? 4.288 0.737 13.652 1.00 91.75 88 LYS A C 1
ATOM 732 O O . LYS A 1 88 ? 3.077 0.695 13.844 1.00 91.75 88 LYS A O 1
ATOM 737 N N . ALA A 1 89 ? 4.878 0.164 12.601 1.00 93.06 89 ALA A N 1
ATOM 738 C CA . ALA A 1 89 ? 4.150 -0.551 11.561 1.00 93.06 89 ALA A CA 1
ATOM 739 C C . ALA A 1 89 ? 3.654 -1.911 12.071 1.00 93.06 89 ALA A C 1
ATOM 741 O O . ALA A 1 89 ? 4.434 -2.713 12.606 1.00 93.06 89 ALA A O 1
ATOM 742 N N . ASP A 1 90 ? 2.366 -2.178 11.866 1.00 93.62 90 ASP A N 1
ATOM 743 C CA . ASP A 1 90 ? 1.787 -3.505 12.068 1.00 93.62 90 ASP A CA 1
ATOM 744 C C . ASP A 1 90 ? 2.087 -4.441 10.879 1.00 93.62 90 ASP A C 1
ATOM 746 O O . ASP A 1 90 ? 2.820 -4.082 9.953 1.00 93.62 90 ASP A O 1
ATOM 750 N N . ALA A 1 91 ? 1.591 -5.679 10.943 1.00 94.00 91 ALA A N 1
ATOM 751 C CA . ALA A 1 91 ? 1.815 -6.675 9.895 1.00 94.00 91 ALA A CA 1
ATOM 752 C C . ALA A 1 91 ? 1.227 -6.234 8.543 1.00 94.00 91 ALA A C 1
ATOM 754 O O . ALA A 1 91 ? 1.880 -6.399 7.516 1.00 94.00 91 ALA A O 1
ATOM 755 N N . ASP A 1 92 ? 0.053 -5.595 8.543 1.00 93.38 92 ASP A N 1
ATOM 756 C CA . ASP A 1 92 ? -0.570 -5.084 7.320 1.00 93.38 92 ASP A CA 1
ATOM 757 C C . ASP A 1 92 ? 0.264 -3.952 6.695 1.00 93.38 92 ASP A C 1
ATOM 759 O O . ASP A 1 92 ? 0.463 -3.935 5.482 1.00 93.38 92 ASP A O 1
ATOM 763 N N . ASP A 1 93 ? 0.774 -3.013 7.506 1.00 95.31 93 ASP A N 1
ATOM 764 C CA . ASP A 1 93 ? 1.636 -1.923 7.023 1.00 95.31 93 ASP A CA 1
ATOM 765 C C . ASP A 1 93 ? 2.951 -2.472 6.436 1.00 95.31 93 ASP A C 1
ATOM 767 O O . ASP A 1 93 ? 3.412 -1.988 5.399 1.00 95.31 93 ASP A O 1
ATOM 771 N N . ARG A 1 94 ? 3.543 -3.497 7.072 1.00 96.38 94 ARG A N 1
ATOM 772 C CA . ARG A 1 94 ? 4.742 -4.205 6.577 1.00 96.38 94 ARG A CA 1
ATOM 773 C C . ARG A 1 94 ? 4.471 -4.891 5.245 1.00 96.38 94 ARG A C 1
ATOM 775 O O . ARG A 1 94 ? 5.211 -4.669 4.288 1.00 96.38 94 ARG A O 1
ATOM 782 N N . ALA A 1 95 ? 3.408 -5.690 5.179 1.00 96.81 95 ALA A N 1
ATOM 783 C CA . ALA A 1 95 ? 3.030 -6.418 3.975 1.00 96.81 95 ALA A CA 1
ATOM 784 C C . ALA A 1 95 ? 2.788 -5.451 2.811 1.00 96.81 95 ALA A C 1
ATOM 786 O O . ALA A 1 95 ? 3.320 -5.646 1.719 1.00 96.81 95 ALA A O 1
ATOM 787 N N . LEU A 1 96 ? 2.052 -4.363 3.063 1.00 97.12 96 LEU A N 1
ATOM 788 C CA . LEU A 1 96 ? 1.743 -3.358 2.052 1.00 97.12 96 LEU A CA 1
ATOM 789 C C . LEU A 1 96 ? 2.998 -2.629 1.553 1.00 97.12 96 LEU A C 1
ATOM 791 O O . LEU A 1 96 ? 3.140 -2.434 0.346 1.00 97.12 96 LEU A O 1
ATOM 795 N N . TYR A 1 97 ? 3.922 -2.262 2.446 1.00 98.06 97 TYR A N 1
ATOM 796 C CA . TYR A 1 97 ? 5.196 -1.655 2.053 1.00 98.06 97 TYR A CA 1
ATOM 797 C C . TYR A 1 97 ? 5.999 -2.566 1.123 1.00 98.06 97 TYR A C 1
ATOM 799 O O . TYR A 1 97 ? 6.366 -2.156 0.021 1.00 98.06 97 TYR A O 1
ATOM 807 N N . PHE A 1 98 ? 6.267 -3.799 1.557 1.00 98.44 98 PHE A N 1
ATOM 808 C CA . PHE A 1 98 ? 7.106 -4.725 0.801 1.00 98.44 98 PHE A CA 1
ATOM 809 C C . PHE A 1 98 ? 6.469 -5.119 -0.533 1.00 98.44 98 PHE A C 1
ATOM 811 O O . PHE A 1 98 ? 7.165 -5.196 -1.547 1.00 98.44 98 PHE A O 1
ATOM 818 N N . PHE A 1 99 ? 5.145 -5.268 -0.561 1.00 98.44 99 PHE A N 1
ATOM 819 C CA . PHE A 1 99 ? 4.396 -5.489 -1.790 1.00 98.44 99 PHE A CA 1
ATOM 820 C C . PHE A 1 99 ? 4.532 -4.320 -2.777 1.00 98.44 99 PHE A C 1
ATOM 822 O O . PHE A 1 99 ? 4.935 -4.522 -3.922 1.00 98.44 99 PHE A O 1
ATOM 829 N N . LEU A 1 100 ? 4.252 -3.084 -2.348 1.00 98.31 100 LEU A N 1
ATOM 830 C CA . LEU A 1 100 ? 4.336 -1.908 -3.225 1.00 98.31 100 LEU A CA 1
ATOM 831 C C . LEU A 1 100 ? 5.775 -1.632 -3.681 1.00 98.31 100 LEU A C 1
ATOM 8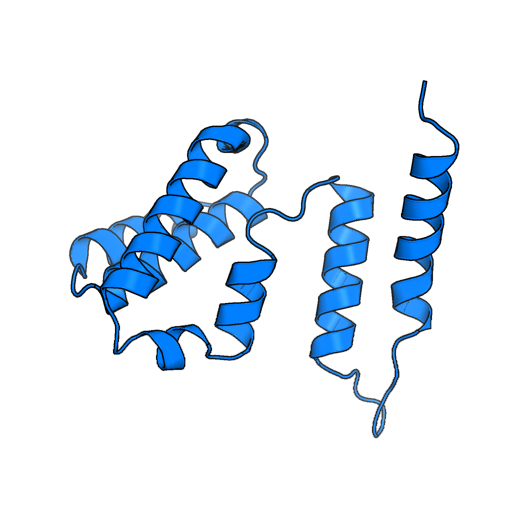33 O O . LEU A 1 100 ? 6.003 -1.266 -4.835 1.00 98.31 100 LEU A O 1
ATOM 837 N N . ARG A 1 101 ? 6.755 -1.875 -2.804 1.00 98.56 101 ARG A N 1
ATOM 838 C CA . ARG A 1 101 ? 8.178 -1.848 -3.150 1.00 98.56 101 ARG A CA 1
ATOM 839 C C . ARG A 1 101 ? 8.493 -2.857 -4.255 1.00 98.56 101 ARG A C 1
ATOM 841 O O . ARG A 1 101 ? 9.140 -2.486 -5.232 1.00 98.56 101 ARG A O 1
ATOM 848 N N . ALA A 1 102 ? 8.012 -4.097 -4.144 1.00 98.44 102 ALA A N 1
ATOM 849 C CA . ALA A 1 102 ? 8.196 -5.111 -5.180 1.00 98.44 102 ALA A CA 1
ATOM 850 C C . ALA A 1 102 ? 7.570 -4.697 -6.520 1.00 98.44 102 ALA A C 1
ATOM 852 O O . ALA A 1 102 ? 8.190 -4.878 -7.568 1.00 98.44 102 ALA A O 1
ATOM 853 N N . VAL A 1 103 ? 6.375 -4.093 -6.497 1.00 98.00 103 VAL A N 1
ATOM 854 C CA . VAL A 1 103 ? 5.713 -3.566 -7.703 1.00 98.00 103 VAL A CA 1
ATOM 855 C C . VAL A 1 103 ? 6.590 -2.525 -8.400 1.00 98.00 103 VAL A C 1
ATOM 857 O O . VAL A 1 103 ? 6.824 -2.650 -9.602 1.00 98.00 103 VAL A O 1
ATOM 860 N N . CYS A 1 104 ? 7.120 -1.545 -7.663 1.00 98.25 104 CYS A N 1
ATOM 861 C CA . CYS A 1 104 ? 7.989 -0.512 -8.234 1.00 98.25 104 CYS A CA 1
ATOM 862 C C . CYS A 1 104 ? 9.277 -1.115 -8.812 1.00 98.25 104 CYS A C 1
ATOM 864 O O . CYS A 1 104 ? 9.633 -0.835 -9.952 1.00 98.25 104 CYS A O 1
ATOM 866 N N . LEU A 1 105 ? 9.945 -1.994 -8.057 1.00 98.38 105 LEU A N 1
ATOM 867 C CA . LEU A 1 105 ? 11.190 -2.645 -8.480 1.00 98.38 105 LEU A CA 1
ATOM 868 C C . LEU A 1 105 ? 11.000 -3.507 -9.735 1.00 98.38 105 LEU A C 1
ATOM 870 O O . LEU A 1 105 ? 11.860 -3.511 -10.612 1.00 98.38 105 LEU A O 1
ATOM 874 N N . ARG A 1 106 ? 9.859 -4.194 -9.860 1.00 97.75 106 ARG A N 1
ATOM 875 C CA . ARG A 1 106 ? 9.509 -4.955 -11.067 1.00 97.75 106 ARG A CA 1
ATOM 876 C C . ARG A 1 106 ? 9.389 -4.043 -12.288 1.00 97.75 106 ARG A C 1
ATOM 878 O O . ARG A 1 106 ? 9.917 -4.386 -13.341 1.00 97.75 106 ARG A O 1
ATOM 885 N N . ILE A 1 107 ? 8.705 -2.907 -12.150 1.00 97.06 107 ILE A N 1
ATOM 886 C CA . ILE A 1 107 ? 8.540 -1.930 -13.239 1.00 97.06 107 ILE A CA 1
ATOM 887 C C . ILE A 1 107 ? 9.892 -1.313 -13.625 1.00 97.06 107 ILE A C 1
ATOM 889 O O . ILE A 1 107 ? 10.167 -1.129 -14.802 1.00 97.06 107 ILE A O 1
ATOM 893 N N . LEU A 1 108 ? 10.771 -1.078 -12.650 1.00 97.75 108 LEU A N 1
ATOM 894 C CA . LEU A 1 108 ? 12.139 -0.589 -12.858 1.00 97.75 108 LEU A CA 1
ATOM 895 C C . LEU A 1 108 ? 13.119 -1.671 -13.352 1.00 97.75 108 LEU A C 1
ATOM 897 O O . LEU A 1 108 ? 14.327 -1.443 -13.357 1.00 97.75 108 LEU A O 1
ATOM 901 N N . HIS A 1 109 ? 12.624 -2.845 -13.754 1.00 97.31 109 HIS A N 1
ATOM 902 C CA . HIS A 1 109 ? 13.423 -3.966 -14.256 1.00 97.31 109 HIS A CA 1
ATOM 903 C C . HIS A 1 109 ? 14.484 -4.488 -13.267 1.00 97.31 109 HIS A C 1
ATOM 905 O O . HIS A 1 109 ? 15.559 -4.932 -13.667 1.00 97.31 109 HIS A O 1
ATOM 911 N N . GLN A 1 110 ? 14.163 -4.501 -11.969 1.00 97.88 110 GLN A N 1
ATOM 912 C CA . GLN A 1 110 ? 14.989 -5.073 -10.896 1.00 97.88 110 GLN A CA 1
ATOM 913 C C . GLN A 1 110 ? 14.320 -6.324 -10.281 1.00 97.88 110 GLN A C 1
ATOM 915 O O . GLN A 1 110 ? 13.882 -6.295 -9.125 1.00 97.88 110 GLN A O 1
ATOM 920 N N . PRO A 1 111 ? 14.208 -7.440 -11.029 1.00 96.88 111 PRO A N 1
ATOM 921 C CA . PRO A 1 111 ? 13.388 -8.590 -10.639 1.00 96.88 111 PRO A CA 1
ATOM 922 C C . PRO A 1 111 ? 13.868 -9.277 -9.355 1.00 96.88 111 PRO A C 1
ATOM 924 O O . PRO A 1 111 ? 13.052 -9.563 -8.488 1.00 96.88 111 PRO A O 1
ATOM 927 N N . THR A 1 112 ? 15.179 -9.459 -9.171 1.00 98.00 112 THR A N 1
ATOM 928 C CA . THR A 1 112 ? 15.734 -10.088 -7.959 1.00 98.00 112 THR A CA 1
ATOM 929 C C . THR A 1 112 ? 15.416 -9.281 -6.697 1.00 98.00 112 THR A C 1
ATOM 931 O O . THR A 1 112 ? 15.061 -9.834 -5.660 1.00 98.00 112 THR A O 1
ATOM 934 N N . ALA A 1 113 ? 15.492 -7.949 -6.770 1.00 97.75 113 ALA A N 1
ATOM 935 C CA . ALA A 1 113 ? 15.157 -7.083 -5.640 1.00 97.75 113 ALA A CA 1
ATOM 936 C C . ALA A 1 113 ? 13.644 -7.071 -5.350 1.00 97.75 113 ALA A C 1
ATOM 938 O O . ALA A 1 113 ? 13.232 -6.984 -4.187 1.00 97.75 113 ALA A O 1
ATOM 939 N N . ALA A 1 114 ? 12.819 -7.165 -6.398 1.00 98.19 114 ALA A N 1
ATOM 940 C CA . ALA A 1 114 ? 11.374 -7.301 -6.267 1.00 98.19 114 ALA A CA 1
ATOM 941 C C . ALA A 1 114 ? 10.998 -8.623 -5.580 1.00 98.19 114 ALA A C 1
ATOM 943 O O . ALA A 1 114 ? 10.232 -8.611 -4.619 1.00 98.19 114 ALA A O 1
ATOM 944 N N . GLU A 1 115 ? 11.590 -9.736 -6.010 1.00 97.94 115 GLU A N 1
ATOM 945 C CA . GLU A 1 115 ? 11.387 -11.063 -5.423 1.00 97.94 115 GLU A CA 1
ATOM 946 C C . GLU A 1 115 ? 11.804 -11.103 -3.949 1.00 97.94 115 GLU A C 1
ATOM 948 O O . GLU A 1 115 ? 11.019 -11.517 -3.099 1.00 97.94 115 GLU A O 1
ATOM 953 N N . ASN A 1 116 ? 12.972 -10.549 -3.612 1.00 98.00 116 ASN A N 1
ATOM 954 C CA . ASN A 1 116 ? 13.404 -10.406 -2.219 1.00 98.00 116 ASN A CA 1
ATOM 955 C C . ASN A 1 116 ? 12.395 -9.615 -1.376 1.00 98.00 116 ASN A C 1
ATOM 957 O O . ASN A 1 116 ? 12.132 -9.965 -0.229 1.00 98.00 116 ASN A O 1
ATOM 961 N N . SER A 1 117 ? 11.799 -8.563 -1.946 1.00 97.31 117 SER A N 1
ATOM 962 C CA . SER A 1 117 ? 10.767 -7.788 -1.252 1.00 97.31 117 SER A CA 1
ATOM 963 C C . SER A 1 117 ? 9.493 -8.622 -1.044 1.00 97.31 117 SER A C 1
ATOM 965 O O . SER A 1 117 ? 8.908 -8.573 0.031 1.00 97.31 117 SER A O 1
ATOM 967 N N . LEU A 1 118 ? 9.087 -9.450 -2.013 1.00 97.25 118 LEU A N 1
ATOM 968 C CA . LEU A 1 118 ? 7.949 -10.367 -1.849 1.00 97.25 118 LEU A CA 1
ATOM 969 C C . LEU A 1 118 ? 8.223 -11.472 -0.824 1.00 97.25 118 LEU A C 1
ATOM 971 O O . LEU A 1 118 ? 7.319 -11.837 -0.075 1.00 97.25 118 LEU A O 1
ATOM 975 N N . HIS A 1 119 ? 9.457 -11.964 -0.726 1.0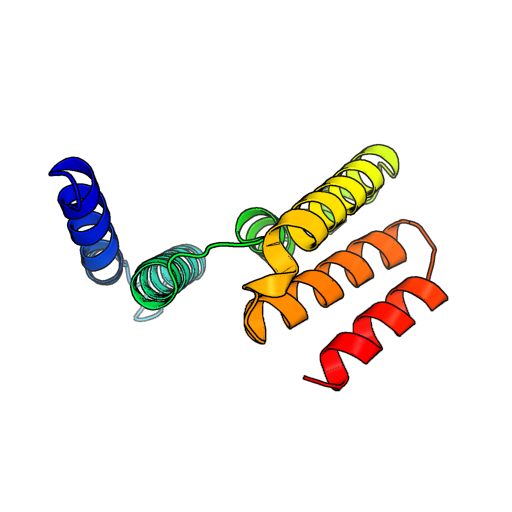0 97.69 119 HIS A N 1
ATOM 976 C CA . HIS A 1 119 ? 9.832 -12.915 0.319 1.00 97.69 119 HIS A CA 1
ATOM 977 C C . HIS A 1 119 ? 9.632 -12.353 1.727 1.00 97.69 119 HIS A C 1
ATOM 979 O O . HIS A 1 119 ? 9.243 -13.105 2.616 1.00 97.69 119 HIS A O 1
ATOM 985 N N . GLU A 1 120 ? 9.845 -11.054 1.942 1.00 96.88 120 GLU A N 1
ATOM 986 C CA . GLU A 1 120 ? 9.536 -10.421 3.229 1.00 96.88 120 GLU A CA 1
ATOM 987 C C . GLU A 1 120 ? 8.034 -10.428 3.533 1.00 96.88 120 GLU A C 1
ATOM 989 O O . GLU A 1 120 ? 7.656 -10.585 4.689 1.00 96.88 120 GLU A O 1
ATOM 994 N N . VAL A 1 121 ? 7.170 -10.343 2.515 1.00 95.38 121 VAL A N 1
ATOM 995 C CA . VAL A 1 121 ? 5.713 -10.469 2.697 1.00 95.38 121 VAL A CA 1
ATOM 996 C C . VAL A 1 121 ? 5.334 -11.881 3.147 1.00 95.38 121 VAL A C 1
ATOM 998 O O . VAL A 1 121 ? 4.492 -12.031 4.022 1.00 95.38 121 VAL A O 1
ATOM 1001 N N . LEU A 1 122 ? 5.969 -12.915 2.587 1.00 93.50 122 LEU A N 1
ATOM 1002 C CA . LEU A 1 122 ? 5.666 -14.321 2.897 1.00 93.50 122 LEU A CA 1
ATOM 1003 C C . LEU A 1 122 ? 6.077 -14.754 4.315 1.00 93.50 122 LEU A C 1
ATOM 1005 O O . LEU A 1 122 ? 5.685 -15.830 4.757 1.00 93.50 122 LEU A O 1
ATOM 1009 N N . LYS A 1 123 ? 6.891 -13.952 5.009 1.00 93.31 123 LYS A N 1
ATOM 1010 C CA . LYS A 1 123 ? 7.358 -14.222 6.378 1.00 93.31 123 LYS A CA 1
ATOM 1011 C C . LYS A 1 123 ? 6.436 -13.652 7.464 1.00 93.31 123 LYS A C 1
ATOM 1013 O O . LYS A 1 123 ? 6.689 -13.914 8.640 1.00 93.31 123 LYS A O 1
ATOM 1018 N N . LEU A 1 124 ? 5.455 -12.826 7.089 1.00 88.06 124 LEU A N 1
ATOM 1019 C CA . LEU A 1 124 ? 4.523 -12.143 7.997 1.00 88.06 124 LEU A CA 1
ATOM 1020 C C . LEU A 1 124 ? 3.327 -13.030 8.348 1.00 88.06 124 LEU A C 1
ATOM 1022 O O . LEU A 1 124 ? 2.893 -12.941 9.518 1.00 88.06 124 LEU A O 1
#

Foldseek 3Di:
DDDPVNVVLLVVLVCLVVVFDDDVNHTDVVSVLSNVQSVCCNVQVDCACVVVVVCVVVVVLVVCLVPLVVLVVVLVVLVVSCVVCVVSDDLVNLLSSLQSNLSSCVSVVNNVSSVVSNVSNVVD

InterPro domains:
  IPR019412 IML2-like/Tetratricopeptide repeat protein 39-like [PF10300] (13-108)
  IPR019412 IML2-like/Tetratricopeptide repeat protein 39-like [PTHR31859] (13-123)

pLDDT: mean 89.98, std 11.73, range [36.09, 98.56]

Radius of gyration: 16.8 Å; chains: 1; bounding box: 44×34×45 Å

Sequence (124 aa):
MFTSSSWNKILNFRKIDGLRQRLAGKSIPFEKYCSRKANRFLAKQTLMFAHYEFLYFWNGFDMVAANSQIVQGILEDLQCIWHARQSKADADDRALYFFLRAVCLRILHQPTAAENSLHEVLKL